Protein AF-A0A166EGQ7-F1 (afdb_monomer_lite)

Sequence (83 aa):
DTILSTAQETWEEMGLVTKRIVGTFQGFERESGKGLTLQINFLVEVDWGAVKINPEEHQALACEAQGCNLGKSEGSMRGVVSD

Radius of gyration: 13.94 Å; chains: 1; bounding box: 28×30×36 Å

pLDDT: mean 78.67, std 15.0, range [40.34, 93.38]

Foldseek 3Di:
DVQVVVQVCCCQFWVWGFPDFPAWDDFDWDQDPVGIDTDTGTDTDTDDDRTDGDPVPDDDDDDDDQPDDDDPDDPGCPVVNVD

Organism: NCBI:txid1759441

Secondary structure (DSSP, 8-state):
-HHHHHHHHHHHHH-PEEEEEEEEEEEEEEEETTEEEEEEEEEEEEE-------TTT-S------TT---SS--TTTTTTTT-

Structure (mmCIF, N/CA/C/O backbone):
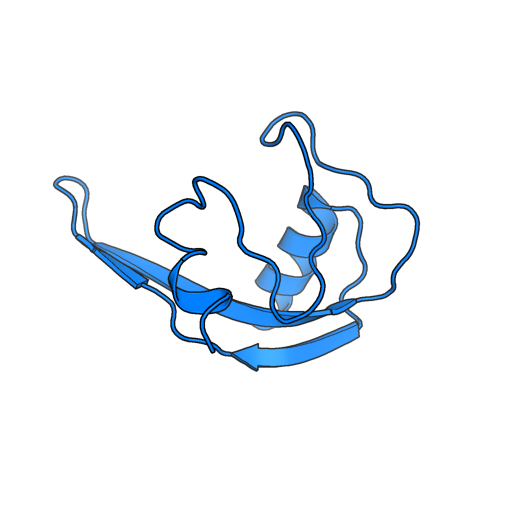data_AF-A0A166EGQ7-F1
#
_entry.id   AF-A0A166EGQ7-F1
#
loop_
_atom_site.group_PDB
_atom_site.id
_atom_site.type_symbol
_atom_site.label_atom_id
_atom_site.label_alt_id
_atom_site.label_comp_id
_atom_site.label_asym_id
_atom_site.label_entity_id
_atom_site.label_seq_id
_atom_site.pdbx_PDB_ins_code
_atom_site.Cartn_x
_atom_site.Cartn_y
_atom_site.Cartn_z
_atom_site.occupancy
_atom_site.B_iso_or_equiv
_atom_site.auth_seq_id
_atom_site.auth_comp_id
_atom_site.auth_asym_id
_atom_site.auth_atom_id
_atom_site.pdbx_PDB_model_num
ATOM 1 N N . ASP A 1 1 ? -9.375 10.467 -0.662 1.00 70.69 1 ASP A N 1
ATOM 2 C CA . ASP A 1 1 ? -9.496 9.433 -1.700 1.00 70.69 1 ASP A CA 1
ATOM 3 C C . ASP A 1 1 ? -8.560 8.306 -1.299 1.00 70.69 1 ASP A C 1
ATOM 5 O O . ASP A 1 1 ? -7.359 8.537 -1.239 1.00 70.69 1 ASP A O 1
ATOM 9 N N . THR A 1 2 ? -9.103 7.159 -0.890 1.00 73.44 2 THR A N 1
ATOM 10 C CA . THR A 1 2 ? -8.339 6.071 -0.250 1.00 73.44 2 THR A CA 1
ATOM 11 C C . THR A 1 2 ? -7.273 5.481 -1.178 1.00 73.44 2 THR A C 1
ATOM 13 O O . THR A 1 2 ? -6.251 4.987 -0.724 1.00 73.44 2 THR A O 1
ATOM 16 N N . ILE A 1 3 ? -7.471 5.597 -2.494 1.00 70.38 3 ILE A N 1
ATOM 17 C CA . ILE A 1 3 ? -6.511 5.135 -3.500 1.00 70.38 3 ILE A CA 1
ATOM 18 C C . ILE A 1 3 ? -5.258 6.019 -3.508 1.00 70.38 3 ILE A C 1
ATOM 20 O O . ILE A 1 3 ? -4.138 5.513 -3.576 1.00 70.38 3 ILE A O 1
ATOM 24 N N . LEU A 1 4 ? -5.446 7.340 -3.415 1.00 76.75 4 LEU A N 1
ATOM 25 C CA . LEU A 1 4 ? -4.340 8.296 -3.381 1.00 76.75 4 LEU A CA 1
ATOM 26 C C . LEU A 1 4 ? -3.525 8.161 -2.092 1.00 76.75 4 LEU A C 1
ATOM 28 O O . LEU A 1 4 ? -2.301 8.209 -2.162 1.00 76.75 4 LEU A O 1
ATOM 32 N N . SER A 1 5 ? -4.180 7.928 -0.948 1.00 85.75 5 SER A N 1
ATOM 33 C CA . SER A 1 5 ? -3.468 7.713 0.317 1.00 85.75 5 SER A CA 1
ATOM 34 C C . SER A 1 5 ? -2.632 6.435 0.291 1.00 85.75 5 SER A C 1
ATOM 36 O O . SER A 1 5 ? -1.469 6.481 0.663 1.00 85.75 5 SER A O 1
ATOM 38 N N . THR A 1 6 ? -3.152 5.322 -0.242 1.00 87.88 6 THR A N 1
ATOM 39 C CA . THR A 1 6 ? -2.376 4.072 -0.341 1.00 87.88 6 THR A CA 1
ATOM 40 C C . THR A 1 6 ? -1.143 4.218 -1.236 1.00 87.88 6 THR A C 1
ATOM 42 O O . THR A 1 6 ? -0.065 3.731 -0.894 1.00 87.88 6 THR A O 1
ATOM 45 N N . ALA A 1 7 ? -1.278 4.892 -2.383 1.00 89.62 7 ALA A N 1
ATOM 46 C CA . ALA A 1 7 ? -0.144 5.131 -3.274 1.00 89.62 7 ALA A CA 1
ATOM 47 C C . ALA A 1 7 ? 0.913 6.042 -2.628 1.00 89.62 7 ALA A C 1
ATOM 49 O O . ALA A 1 7 ? 2.108 5.811 -2.815 1.00 89.62 7 ALA A O 1
ATOM 50 N N . GLN A 1 8 ? 0.471 7.048 -1.867 1.00 92.38 8 GLN A N 1
ATOM 51 C CA . GLN A 1 8 ? 1.342 7.960 -1.134 1.00 92.38 8 GLN A CA 1
ATOM 52 C C . GLN A 1 8 ? 2.097 7.240 -0.007 1.00 92.38 8 GLN A C 1
ATOM 54 O O . GLN A 1 8 ? 3.322 7.292 -0.002 1.00 92.38 8 GLN A O 1
ATOM 59 N N . GLU A 1 9 ? 1.408 6.494 0.860 1.00 92.19 9 GLU A N 1
ATOM 60 C CA . GLU A 1 9 ? 2.028 5.727 1.955 1.00 92.19 9 GLU A CA 1
ATOM 61 C C . GLU A 1 9 ? 3.053 4.710 1.427 1.00 92.19 9 GLU A C 1
ATOM 63 O O . GLU A 1 9 ? 4.158 4.591 1.947 1.00 92.19 9 GLU A O 1
ATOM 68 N N . THR A 1 10 ? 2.744 4.022 0.321 1.00 92.19 10 THR A N 1
ATOM 69 C CA . THR A 1 10 ? 3.681 3.071 -0.310 1.00 92.19 10 THR A CA 1
ATOM 70 C C . THR A 1 10 ? 4.978 3.755 -0.768 1.00 92.19 10 THR A C 1
ATOM 72 O O . THR A 1 10 ? 6.067 3.178 -0.683 1.00 92.19 10 THR A O 1
ATOM 75 N N . TRP A 1 11 ? 4.878 4.992 -1.258 1.00 93.12 11 TRP A N 1
ATOM 76 C CA . TRP A 1 11 ? 6.042 5.773 -1.665 1.00 93.12 11 TRP A CA 1
ATOM 77 C C . TRP A 1 11 ? 6.813 6.325 -0.463 1.00 93.12 11 TRP A C 1
ATOM 79 O O . TRP A 1 11 ? 8.040 6.253 -0.454 1.00 93.12 11 TRP A O 1
ATOM 89 N N . GLU A 1 12 ? 6.116 6.858 0.537 1.00 93.38 12 GLU A N 1
ATOM 90 C CA . GLU A 1 12 ? 6.721 7.449 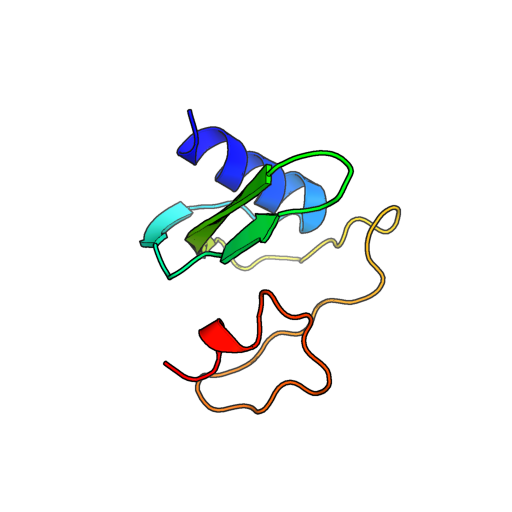1.735 1.00 93.38 12 GLU A CA 1
ATOM 91 C C . GLU A 1 12 ? 7.471 6.401 2.566 1.00 93.38 12 GLU A C 1
ATOM 93 O O . GLU A 1 12 ? 8.621 6.636 2.937 1.00 93.38 12 GLU A O 1
ATOM 98 N N . GLU A 1 13 ? 6.888 5.214 2.759 1.00 91.38 13 GLU A N 1
ATOM 99 C CA . GLU A 1 13 ? 7.477 4.189 3.628 1.00 91.38 13 GLU A CA 1
ATOM 100 C C . GLU A 1 13 ? 8.489 3.279 2.934 1.00 91.38 13 GLU A C 1
ATOM 102 O O . GLU A 1 13 ? 9.372 2.726 3.594 1.00 91.38 13 GLU A O 1
ATOM 107 N N . MET A 1 14 ? 8.361 3.074 1.617 1.00 91.19 14 MET A N 1
ATOM 108 C CA . MET A 1 14 ? 9.156 2.073 0.885 1.00 91.19 14 MET A CA 1
ATOM 109 C C . MET A 1 14 ? 9.828 2.602 -0.389 1.00 91.19 14 MET A C 1
ATOM 111 O O . MET A 1 14 ? 10.629 1.885 -1.001 1.00 91.19 14 MET A O 1
ATOM 115 N N . GLY A 1 15 ? 9.524 3.831 -0.817 1.00 92.31 15 GLY A N 1
ATOM 116 C CA . GLY A 1 15 ? 10.035 4.410 -2.063 1.00 92.31 15 GLY A CA 1
ATOM 117 C C . GLY A 1 15 ? 9.527 3.710 -3.326 1.00 92.31 15 GLY A C 1
ATOM 118 O O . GLY A 1 15 ? 10.163 3.809 -4.377 1.00 92.31 15 GLY A O 1
ATOM 119 N N . LEU A 1 16 ? 8.423 2.961 -3.230 1.00 91.81 16 LEU A N 1
ATOM 120 C CA . LEU A 1 16 ? 7.884 2.159 -4.325 1.00 91.81 16 LEU A CA 1
ATOM 121 C C . LEU A 1 16 ? 6.746 2.889 -5.038 1.00 91.81 16 LEU A C 1
ATOM 123 O O . LEU A 1 16 ? 5.854 3.462 -4.416 1.00 91.81 16 LEU A O 1
ATOM 127 N N . VAL A 1 17 ? 6.758 2.844 -6.371 1.00 92.06 17 VAL A N 1
ATOM 128 C CA . VAL A 1 17 ? 5.687 3.434 -7.183 1.00 92.06 17 VAL A CA 1
ATOM 129 C C . VAL A 1 17 ? 4.545 2.435 -7.301 1.00 92.06 17 VAL A C 1
ATOM 131 O O . VAL A 1 17 ? 4.718 1.362 -7.880 1.00 92.06 17 VAL A O 1
ATOM 134 N N . THR A 1 18 ? 3.361 2.801 -6.814 1.00 92.25 18 THR A N 1
ATOM 135 C CA . THR A 1 18 ? 2.141 2.012 -7.036 1.00 92.25 18 THR A CA 1
ATOM 136 C C . THR A 1 18 ? 1.670 2.167 -8.482 1.00 92.25 18 THR A C 1
ATOM 138 O O . THR A 1 18 ? 1.362 3.273 -8.922 1.00 92.25 18 THR A O 1
ATOM 141 N N . LYS A 1 19 ? 1.584 1.058 -9.227 1.00 92.56 19 LYS A N 1
ATOM 142 C CA . LYS A 1 19 ? 1.028 1.022 -10.591 1.00 92.56 19 LYS A CA 1
ATOM 143 C C . LYS A 1 19 ? -0.494 1.011 -10.561 1.00 92.56 19 LYS A C 1
ATOM 145 O O . LYS A 1 19 ? -1.135 1.751 -11.302 1.00 92.56 19 LYS A O 1
ATOM 150 N N . ARG A 1 20 ? -1.066 0.140 -9.725 1.00 90.62 20 ARG A N 1
ATOM 151 C CA . ARG A 1 20 ? -2.515 0.009 -9.520 1.00 90.62 20 ARG A CA 1
ATOM 152 C C . ARG A 1 20 ? -2.832 -0.775 -8.252 1.00 90.62 20 ARG A C 1
ATOM 154 O O . ARG A 1 20 ? -2.045 -1.609 -7.812 1.00 90.62 20 ARG A O 1
ATOM 161 N N . ILE A 1 21 ? -4.038 -0.566 -7.737 1.00 90.12 21 ILE A N 1
ATOM 162 C CA . ILE A 1 21 ? -4.665 -1.468 -6.771 1.00 90.12 21 ILE A CA 1
ATOM 163 C C . ILE A 1 21 ? -5.256 -2.641 -7.553 1.00 90.12 21 ILE A C 1
ATOM 165 O O . ILE A 1 21 ? -6.020 -2.440 -8.498 1.00 90.12 21 ILE A O 1
ATOM 169 N N . VAL A 1 22 ? -4.884 -3.859 -7.174 1.00 91.19 22 VAL A N 1
ATOM 170 C CA . VAL A 1 22 ? -5.367 -5.100 -7.800 1.00 91.19 22 VAL A CA 1
ATOM 171 C C . VAL A 1 22 ? -6.464 -5.780 -6.981 1.00 91.19 22 VAL A C 1
ATOM 173 O O . VAL A 1 22 ? -7.145 -6.663 -7.491 1.00 91.19 22 VAL A O 1
ATOM 176 N N . GLY A 1 23 ? -6.676 -5.348 -5.737 1.00 86.88 23 GLY A N 1
ATOM 177 C CA . GLY A 1 23 ? -7.768 -5.826 -4.901 1.00 86.88 23 GLY A CA 1
ATOM 178 C C . GLY A 1 23 ? -7.729 -5.261 -3.487 1.00 86.88 23 GLY A C 1
ATOM 179 O O . GLY A 1 23 ? -6.903 -4.414 -3.146 1.00 86.88 23 GLY A O 1
ATOM 180 N N . THR A 1 24 ? -8.627 -5.771 -2.659 1.00 87.94 24 THR A N 1
ATOM 181 C CA . THR A 1 24 ? -8.684 -5.525 -1.217 1.00 87.94 24 THR A CA 1
ATOM 182 C C . THR A 1 24 ? -8.732 -6.862 -0.506 1.00 87.94 24 THR A C 1
ATOM 184 O O . THR A 1 24 ? -9.328 -7.805 -1.026 1.00 87.94 24 THR A O 1
ATOM 187 N N . PHE A 1 25 ? -8.170 -6.934 0.690 1.00 83.25 25 PHE A N 1
ATOM 188 C CA . PHE A 1 25 ? -8.314 -8.102 1.554 1.00 83.25 25 PHE A CA 1
ATOM 189 C C . PHE A 1 25 ? -8.806 -7.677 2.931 1.00 83.25 25 PHE A C 1
ATOM 191 O O . PHE A 1 25 ? -8.911 -6.482 3.226 1.00 83.25 25 PHE A O 1
ATOM 198 N N . GLN A 1 26 ? -9.182 -8.658 3.752 1.00 78.88 26 GLN A N 1
ATOM 199 C CA . GLN A 1 26 ? -9.803 -8.375 5.035 1.00 78.88 26 GLN A CA 1
ATOM 200 C C . GLN A 1 26 ? -8.850 -7.548 5.910 1.00 78.88 26 GLN A C 1
ATOM 202 O O . GLN A 1 26 ? -7.710 -7.929 6.183 1.00 78.88 26 GLN A O 1
ATOM 207 N N . GLY A 1 27 ? -9.327 -6.367 6.293 1.00 81.88 27 GLY A N 1
ATOM 208 C CA . GLY A 1 27 ? -8.705 -5.529 7.305 1.00 81.88 27 GLY A CA 1
ATOM 209 C C . GLY A 1 27 ? -9.045 -6.006 8.711 1.00 81.88 27 GLY A C 1
ATOM 210 O O . GLY A 1 27 ? -9.518 -7.123 8.913 1.00 81.88 27 GLY A O 1
ATOM 211 N N . PHE A 1 28 ? -8.856 -5.142 9.700 1.00 82.31 28 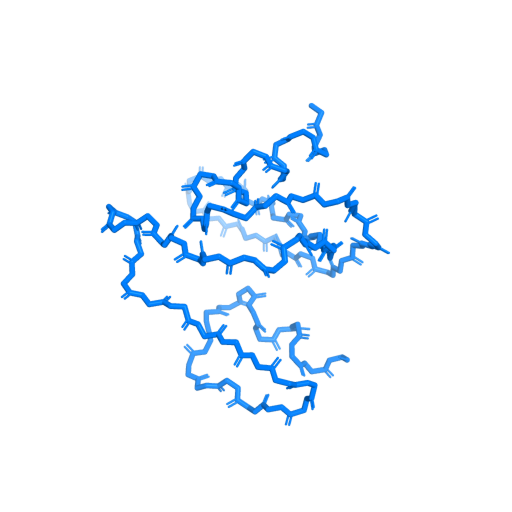PHE A N 1
ATOM 212 C CA . PHE A 1 28 ? -9.338 -5.420 11.047 1.00 82.31 28 PHE A CA 1
ATOM 213 C C . PHE A 1 28 ? -9.976 -4.191 11.672 1.00 82.31 28 PHE A C 1
ATOM 215 O O . PHE A 1 28 ? -9.659 -3.044 11.354 1.00 82.31 28 PHE A O 1
ATOM 222 N N . GLU A 1 29 ? -10.853 -4.476 12.621 1.00 85.12 29 GLU A N 1
ATOM 223 C CA . GLU A 1 29 ? -11.429 -3.502 13.525 1.00 85.12 29 GLU A CA 1
ATOM 224 C C . GLU A 1 29 ? -10.855 -3.763 14.910 1.00 85.12 29 GLU A C 1
ATOM 226 O O . GLU A 1 29 ? -10.885 -4.888 15.417 1.00 85.12 29 GLU A O 1
ATOM 231 N N . ARG A 1 30 ? -10.289 -2.724 15.521 1.00 82.31 30 ARG A N 1
ATOM 232 C CA . ARG A 1 30 ? -9.779 -2.788 16.886 1.00 82.31 30 ARG A CA 1
ATOM 233 C C . ARG A 1 30 ? -10.402 -1.679 17.707 1.00 82.31 30 ARG A C 1
ATOM 235 O O . ARG A 1 30 ? -10.093 -0.503 17.525 1.00 82.31 30 ARG A O 1
ATOM 242 N N . GLU A 1 31 ? -11.229 -2.072 18.661 1.00 84.75 31 GLU A N 1
ATOM 243 C CA . GLU A 1 31 ? -11.714 -1.164 19.688 1.00 84.75 31 GLU A CA 1
ATOM 244 C C . GLU A 1 31 ? -10.678 -1.050 20.814 1.00 84.75 31 GLU A C 1
ATOM 246 O O . GLU A 1 31 ? -10.084 -2.034 21.264 1.00 84.75 31 GLU A O 1
ATOM 251 N N . SER A 1 32 ? -10.412 0.176 21.251 1.00 84.69 32 SER A N 1
ATOM 252 C CA . SER A 1 32 ? -9.533 0.469 22.380 1.00 84.69 32 SER A CA 1
ATOM 253 C C . SER A 1 32 ? -10.189 1.502 23.290 1.00 84.69 32 SER A C 1
ATOM 255 O O . SER A 1 32 ? -11.107 2.206 22.877 1.00 84.69 32 SER A O 1
ATOM 257 N N . GLY A 1 33 ? -9.663 1.689 24.505 1.00 81.94 33 GLY A N 1
ATOM 258 C CA . GLY A 1 33 ? -10.126 2.760 25.401 1.00 81.94 33 GLY A CA 1
ATOM 259 C C . GLY A 1 33 ? -9.975 4.184 24.835 1.00 81.94 33 GLY A C 1
ATOM 260 O O . GLY A 1 33 ? -10.445 5.130 25.455 1.00 81.94 33 GLY A O 1
ATOM 261 N N . LYS A 1 34 ? -9.317 4.346 23.676 1.00 82.94 34 LYS A N 1
ATOM 262 C CA . LYS A 1 34 ? -9.155 5.613 22.946 1.00 82.94 34 LYS A CA 1
ATOM 263 C C . LYS A 1 34 ? -10.085 5.742 21.729 1.00 82.94 34 LYS A C 1
ATOM 265 O O . LYS A 1 34 ? -10.029 6.760 21.049 1.00 82.94 34 LYS A O 1
ATOM 270 N N . GLY A 1 35 ? -10.919 4.738 21.458 1.00 87.62 35 GLY A N 1
ATOM 271 C CA . GLY A 1 35 ? -11.844 4.703 20.327 1.00 87.62 35 GLY A CA 1
ATOM 272 C C . GLY A 1 35 ? -11.639 3.503 19.402 1.00 87.62 35 GLY A C 1
ATOM 273 O O . GLY A 1 35 ? -10.791 2.635 19.642 1.00 87.62 35 GLY A O 1
ATOM 274 N N . LEU A 1 36 ? -12.448 3.478 18.341 1.00 88.44 36 LEU A N 1
ATOM 275 C CA . L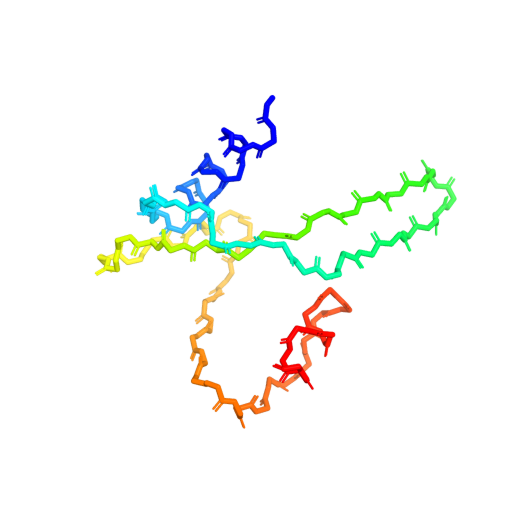EU A 1 36 ? -12.438 2.462 17.293 1.00 88.44 36 LEU A CA 1
ATOM 276 C C . LEU A 1 36 ? -11.383 2.797 16.233 1.00 88.44 36 LEU A C 1
ATOM 278 O O . LEU A 1 36 ? -11.383 3.890 15.672 1.00 88.44 36 LEU A O 1
ATOM 282 N N . THR A 1 37 ? -10.499 1.845 15.947 1.00 87.56 37 THR A N 1
ATOM 283 C CA . THR A 1 37 ? -9.588 1.881 14.797 1.00 87.56 37 THR A CA 1
ATOM 284 C C . THR A 1 37 ? -10.085 0.903 13.743 1.00 87.56 37 THR A C 1
ATOM 286 O O . THR A 1 37 ? -10.252 -0.281 14.037 1.00 87.56 37 THR A O 1
ATOM 289 N N . LEU A 1 38 ? -10.295 1.396 12.525 1.00 84.31 38 LEU A N 1
ATOM 290 C CA . LEU A 1 38 ? -10.621 0.597 11.347 1.00 84.31 38 LEU A CA 1
ATOM 291 C C . LEU A 1 38 ? -9.413 0.614 10.408 1.00 84.31 38 LEU A C 1
ATOM 293 O O . LEU A 1 38 ? -8.982 1.690 9.996 1.00 84.31 38 LEU A O 1
ATOM 297 N N . GLN A 1 39 ? -8.891 -0.559 10.057 1.00 84.62 39 GLN A N 1
ATOM 298 C CA . GLN A 1 39 ? -7.864 -0.702 9.028 1.00 84.62 39 GLN A CA 1
ATOM 299 C C . GLN A 1 39 ? -8.479 -1.288 7.759 1.00 84.62 39 GLN A C 1
ATOM 301 O O . GLN A 1 39 ? -9.190 -2.290 7.815 1.00 84.62 39 GLN A O 1
ATOM 306 N N . ILE A 1 40 ? -8.168 -0.684 6.613 1.00 86.00 40 ILE A N 1
ATOM 307 C CA . ILE A 1 40 ? -8.557 -1.171 5.288 1.00 86.00 40 ILE A CA 1
ATOM 308 C C . ILE A 1 40 ? -7.284 -1.591 4.562 1.00 86.00 40 ILE A C 1
ATOM 310 O O . ILE A 1 40 ? -6.330 -0.821 4.499 1.00 86.00 40 ILE A O 1
ATOM 314 N N . ASN A 1 41 ? -7.281 -2.801 4.012 1.00 87.00 41 ASN A N 1
ATOM 315 C CA . ASN A 1 41 ? -6.111 -3.380 3.376 1.00 87.00 41 ASN A CA 1
ATOM 316 C C . ASN A 1 41 ? -6.272 -3.456 1.854 1.00 87.00 41 ASN A C 1
ATOM 318 O O . ASN A 1 41 ? -7.306 -3.897 1.343 1.00 87.00 41 ASN A O 1
ATOM 322 N N . PHE A 1 42 ? -5.213 -3.086 1.135 1.00 88.50 42 PHE A N 1
ATOM 323 C CA . PHE A 1 42 ? -5.162 -3.090 -0.324 1.00 88.50 42 PHE A CA 1
ATOM 324 C C . PHE A 1 42 ? -4.057 -4.011 -0.821 1.00 88.50 42 PHE A C 1
ATOM 326 O O . PHE A 1 42 ? -2.950 -4.014 -0.289 1.00 88.50 42 PHE A O 1
ATOM 333 N N . LEU A 1 43 ? -4.353 -4.759 -1.881 1.00 89.25 43 LEU A N 1
ATOM 334 C CA . LEU A 1 43 ? -3.341 -5.456 -2.659 1.00 89.25 43 LEU A CA 1
ATOM 335 C C . LEU A 1 43 ? -2.915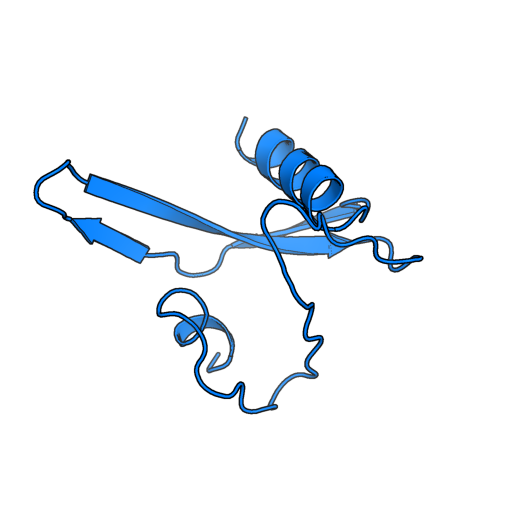 -4.534 -3.802 1.00 89.25 43 LEU A C 1
ATOM 337 O O . LEU A 1 43 ? -3.750 -4.111 -4.608 1.00 89.25 43 LEU A O 1
ATOM 341 N N . VAL A 1 44 ? -1.626 -4.212 -3.866 1.00 90.19 44 VAL A N 1
ATOM 342 C CA . VAL A 1 44 ? -1.067 -3.258 -4.831 1.00 90.19 44 VAL A CA 1
ATOM 343 C C . VAL A 1 44 ? -0.049 -3.928 -5.743 1.00 90.19 44 VAL A C 1
ATOM 345 O O . VAL A 1 44 ? 0.775 -4.727 -5.308 1.00 90.19 44 VAL A O 1
ATOM 348 N N . GLU A 1 45 ? -0.099 -3.582 -7.025 1.00 90.50 45 GLU A N 1
ATOM 349 C CA . GLU A 1 45 ? 0.980 -3.862 -7.965 1.00 90.50 45 GLU A CA 1
ATOM 350 C C . GLU A 1 45 ? 1.916 -2.653 -7.986 1.00 90.50 45 GLU A C 1
ATOM 352 O O . GLU A 1 45 ? 1.471 -1.525 -8.216 1.00 90.50 45 GLU A O 1
ATOM 357 N N . VAL A 1 46 ? 3.207 -2.881 -7.758 1.00 91.75 46 VAL A N 1
ATOM 358 C CA . VAL A 1 46 ? 4.225 -1.826 -7.671 1.00 91.75 46 VAL A CA 1
ATOM 359 C C . VAL A 1 46 ? 5.282 -1.981 -8.759 1.00 91.75 46 VAL A C 1
ATOM 361 O O . VAL A 1 46 ? 5.462 -3.058 -9.331 1.00 91.75 46 VAL A O 1
ATOM 364 N N . ASP A 1 47 ? 6.000 -0.900 -9.055 1.00 90.50 47 ASP A N 1
ATOM 365 C CA . ASP A 1 47 ? 7.233 -0.991 -9.829 1.00 90.50 47 ASP A CA 1
ATOM 366 C C . ASP A 1 47 ? 8.395 -1.386 -8.922 1.00 90.50 47 ASP A C 1
ATOM 368 O O . ASP A 1 47 ? 8.825 -0.612 -8.064 1.00 90.50 47 ASP A O 1
ATOM 372 N N . TRP A 1 48 ? 8.872 -2.620 -9.080 1.00 82.06 48 TRP A N 1
ATOM 373 C CA . TRP A 1 48 ? 9.892 -3.183 -8.205 1.00 82.06 48 TRP A CA 1
ATOM 374 C C . TRP A 1 48 ? 11.276 -2.639 -8.575 1.00 82.06 48 TRP A C 1
ATOM 376 O O . TRP A 1 48 ? 11.973 -3.178 -9.435 1.00 82.06 48 TRP A O 1
ATOM 386 N N . GLY A 1 49 ? 11.636 -1.521 -7.946 1.00 80.31 49 GLY A N 1
ATOM 387 C CA . GLY A 1 49 ? 12.933 -0.862 -8.072 1.00 80.31 49 GLY A CA 1
ATOM 388 C C . GLY A 1 49 ? 13.806 -1.021 -6.825 1.00 80.31 49 GLY A C 1
ATOM 389 O O . GLY A 1 49 ? 13.724 -2.002 -6.089 1.00 80.31 49 GLY A O 1
ATOM 390 N N . ALA A 1 50 ? 14.661 -0.028 -6.576 1.00 82.75 50 ALA A N 1
ATOM 391 C CA . ALA A 1 50 ? 15.433 0.048 -5.341 1.00 82.75 50 ALA A CA 1
ATOM 392 C C . ALA A 1 50 ? 14.521 0.465 -4.176 1.00 82.75 50 ALA A C 1
ATOM 394 O O . ALA A 1 50 ? 14.179 1.641 -4.051 1.00 82.75 50 ALA A O 1
ATOM 395 N N . VAL A 1 51 ? 14.152 -0.499 -3.330 1.00 87.06 51 VAL A N 1
ATOM 396 C CA . VAL A 1 51 ? 13.381 -0.256 -2.103 1.00 87.06 51 VAL A CA 1
ATOM 397 C C . VAL A 1 51 ? 14.165 0.656 -1.157 1.00 87.06 51 VAL A C 1
ATOM 399 O O . VAL A 1 51 ? 15.353 0.434 -0.908 1.00 87.06 51 VAL A O 1
ATOM 402 N N . LYS A 1 52 ? 13.481 1.653 -0.593 1.00 88.56 52 LYS A N 1
ATOM 403 C CA . LYS A 1 52 ? 14.006 2.552 0.437 1.00 88.56 52 LYS A CA 1
ATOM 404 C C . LYS A 1 52 ? 13.026 2.610 1.594 1.00 88.56 52 LYS A C 1
ATOM 406 O O . LYS A 1 52 ? 12.017 3.293 1.512 1.00 88.56 52 LYS A O 1
ATOM 411 N N . ILE A 1 53 ? 13.345 1.880 2.651 1.00 90.94 53 ILE A N 1
ATOM 412 C CA . ILE A 1 53 ? 12.529 1.856 3.860 1.00 90.94 53 ILE A CA 1
ATOM 413 C C . ILE A 1 53 ? 12.738 3.169 4.615 1.00 90.94 53 ILE A C 1
ATOM 415 O O . ILE A 1 53 ? 13.890 3.568 4.808 1.00 90.94 53 ILE A O 1
ATOM 419 N N . ASN A 1 54 ? 11.657 3.806 5.058 1.00 88.75 54 ASN A N 1
ATOM 420 C CA . ASN A 1 54 ? 11.715 4.945 5.966 1.00 88.75 54 ASN A CA 1
ATOM 421 C C . ASN A 1 54 ? 12.310 4.522 7.330 1.00 88.75 54 ASN A C 1
ATOM 423 O O . ASN A 1 54 ? 11.684 3.755 8.066 1.00 88.75 54 ASN A O 1
ATOM 427 N N . PRO A 1 55 ? 13.516 4.992 7.697 1.00 89.50 55 PRO A N 1
ATOM 428 C CA . PRO A 1 55 ? 14.190 4.541 8.911 1.00 89.50 55 PRO A CA 1
ATOM 429 C C . PRO A 1 55 ? 13.636 5.173 10.196 1.00 89.50 55 PRO A C 1
ATOM 431 O O . PRO A 1 55 ? 14.009 4.734 11.283 1.00 89.50 55 PRO A O 1
ATOM 434 N N . GLU A 1 56 ? 12.798 6.213 10.101 1.00 91.00 56 GLU A N 1
ATOM 435 C CA . GLU A 1 56 ? 12.195 6.853 11.280 1.00 91.00 56 GLU A CA 1
ATOM 436 C C . GLU A 1 56 ? 11.120 5.963 11.918 1.00 91.00 56 GLU A C 1
ATOM 438 O O . GLU A 1 56 ? 10.975 5.956 13.142 1.00 91.00 56 GLU A O 1
ATOM 443 N N . GLU A 1 57 ? 10.431 5.156 11.105 1.00 85.31 57 GLU A N 1
ATOM 444 C CA . GLU A 1 57 ? 9.316 4.307 11.544 1.00 85.31 57 GLU A CA 1
ATOM 445 C C . GLU A 1 57 ? 9.612 2.802 11.449 1.00 85.31 57 GLU A C 1
ATOM 447 O O . GLU A 1 57 ? 8.987 1.991 12.143 1.00 85.31 57 GLU A O 1
ATOM 452 N N . HIS A 1 58 ? 10.579 2.396 10.620 1.00 86.69 58 HIS A N 1
ATOM 453 C CA . HIS A 1 58 ? 10.787 0.992 10.269 1.00 86.69 58 HIS A CA 1
ATOM 454 C C . HIS A 1 58 ? 12.257 0.559 10.328 1.00 86.69 58 HIS A C 1
ATOM 456 O O . HIS A 1 58 ? 13.184 1.328 10.090 1.00 86.69 58 HIS A O 1
ATOM 462 N N . GLN A 1 59 ? 12.477 -0.725 10.631 1.00 86.06 59 GLN A N 1
ATOM 463 C CA . GLN A 1 59 ? 13.821 -1.303 10.798 1.00 86.06 59 GLN A CA 1
ATOM 464 C C . GLN A 1 59 ? 14.211 -2.295 9.695 1.00 86.06 59 GLN A C 1
ATOM 466 O O . GLN A 1 59 ? 15.398 -2.488 9.439 1.00 86.06 59 GLN A O 1
ATOM 471 N N . ALA A 1 60 ? 13.239 -2.960 9.064 1.00 84.19 60 ALA A N 1
ATOM 472 C CA . ALA A 1 60 ? 13.484 -3.994 8.062 1.00 84.19 60 ALA A CA 1
ATOM 473 C C . ALA A 1 60 ? 12.259 -4.220 7.165 1.00 84.19 60 ALA A C 1
ATOM 475 O O . ALA A 1 60 ? 11.127 -4.007 7.593 1.00 84.19 60 ALA A O 1
ATOM 476 N N . LEU A 1 61 ? 12.502 -4.713 5.946 1.00 81.75 61 LEU A N 1
ATOM 477 C CA . LEU A 1 61 ? 11.479 -5.214 5.028 1.00 81.75 61 LEU A CA 1
ATOM 478 C C . LEU A 1 61 ? 11.694 -6.713 4.832 1.00 81.75 61 LEU A C 1
ATOM 480 O O . LEU A 1 61 ? 12.819 -7.156 4.593 1.00 81.75 61 LEU A O 1
ATOM 484 N N . ALA A 1 62 ? 10.608 -7.477 4.880 1.00 82.19 62 ALA A N 1
ATOM 485 C CA . ALA A 1 62 ? 10.586 -8.874 4.476 1.00 82.19 62 ALA A CA 1
ATOM 486 C C . ALA A 1 62 ? 9.777 -9.011 3.182 1.00 82.19 62 ALA A C 1
ATOM 488 O O . ALA A 1 62 ? 8.688 -8.456 3.065 1.00 82.19 62 ALA A O 1
ATOM 489 N N . CYS A 1 63 ? 10.323 -9.742 2.211 1.00 75.06 63 CYS A N 1
ATOM 490 C CA . CYS A 1 63 ? 9.616 -10.130 0.995 1.00 75.06 63 CYS A CA 1
ATOM 491 C C . CYS A 1 63 ? 9.420 -11.638 1.035 1.00 75.06 63 CYS A C 1
ATOM 493 O O . CYS A 1 63 ? 10.391 -12.373 1.219 1.00 75.06 63 CYS A O 1
ATOM 495 N N . GLU A 1 64 ? 8.189 -12.096 0.847 1.00 70.00 64 GLU A N 1
ATOM 496 C CA . GLU A 1 64 ? 7.871 -13.515 0.908 1.00 70.00 64 GLU A CA 1
ATOM 497 C C . GLU A 1 64 ? 7.196 -13.985 -0.375 1.00 70.00 64 GLU A C 1
ATOM 499 O O . GLU A 1 64 ? 6.371 -13.289 -0.965 1.00 70.00 64 GLU A O 1
ATOM 504 N N . ALA A 1 65 ? 7.580 -15.184 -0.812 1.00 67.75 65 ALA A N 1
ATOM 505 C CA . ALA A 1 65 ? 6.852 -15.899 -1.845 1.00 67.75 65 ALA A CA 1
ATOM 506 C C . ALA A 1 65 ? 5.578 -16.503 -1.237 1.00 67.75 65 ALA A C 1
ATOM 508 O O . ALA A 1 65 ? 5.545 -16.820 -0.046 1.00 67.75 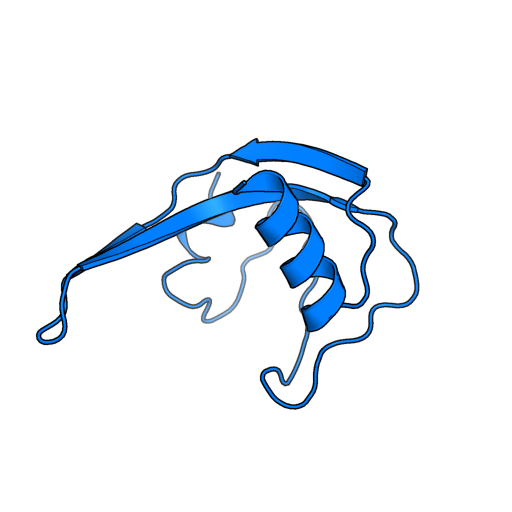65 ALA A O 1
ATOM 509 N N . GLN A 1 66 ? 4.548 -16.696 -2.065 1.00 59.56 66 GLN A N 1
ATOM 510 C CA . GLN A 1 66 ? 3.333 -17.409 -1.662 1.00 59.56 66 GLN A CA 1
ATOM 511 C C . GLN A 1 66 ? 3.693 -18.732 -0.961 1.00 59.56 66 GLN A C 1
ATOM 513 O O . GLN A 1 66 ? 4.394 -19.568 -1.534 1.00 59.56 66 GLN A O 1
ATOM 518 N N . GLY A 1 67 ? 3.216 -18.904 0.278 1.00 49.28 67 GLY A N 1
ATOM 519 C CA . GLY A 1 67 ? 3.418 -20.115 1.080 1.00 49.28 67 GLY A CA 1
ATOM 520 C C . GLY A 1 67 ? 4.599 -20.103 2.064 1.00 49.28 67 GLY A C 1
ATOM 521 O O . GLY A 1 67 ? 4.877 -21.141 2.667 1.00 49.28 67 GLY A O 1
ATOM 522 N N . CYS A 1 68 ? 5.293 -18.978 2.262 1.00 41.50 68 CYS A N 1
ATOM 523 C CA . CYS A 1 68 ? 6.264 -18.836 3.354 1.00 41.50 68 CYS A CA 1
ATOM 524 C C . CYS A 1 68 ? 5.574 -18.513 4.695 1.00 41.50 68 CYS A C 1
ATOM 526 O O . CYS A 1 68 ? 4.593 -17.783 4.744 1.00 41.50 68 CYS A O 1
ATOM 528 N N . ASN A 1 69 ? 6.079 -19.080 5.797 1.00 48.81 69 ASN A N 1
ATOM 529 C CA . ASN A 1 69 ? 5.624 -18.748 7.150 1.00 48.81 69 ASN A CA 1
ATOM 530 C C . ASN A 1 69 ? 6.406 -17.534 7.666 1.00 48.81 69 ASN A C 1
ATOM 532 O O . ASN A 1 69 ? 7.570 -17.683 8.054 1.00 48.81 69 ASN A O 1
ATOM 536 N N . LEU A 1 70 ? 5.750 -16.375 7.760 1.00 53.22 70 LEU A N 1
ATOM 537 C CA . LEU A 1 70 ? 6.253 -15.268 8.573 1.00 53.22 70 LEU A CA 1
ATOM 538 C C . LEU A 1 70 ? 6.494 -15.767 10.008 1.00 53.22 70 LEU A C 1
ATOM 540 O O . LEU A 1 70 ? 5.727 -16.570 10.544 1.00 53.22 70 LEU A O 1
ATOM 544 N N . GLY A 1 71 ? 7.542 -15.257 10.659 1.00 54.00 71 GLY A N 1
ATOM 545 C CA . GLY A 1 71 ? 7.742 -15.407 12.103 1.00 54.00 71 GLY A CA 1
ATOM 546 C C . GLY A 1 71 ? 6.619 -14.733 12.909 1.00 54.00 71 GLY A C 1
ATOM 547 O O . GLY A 1 71 ? 5.443 -14.805 12.570 1.00 54.00 71 GLY A O 1
ATOM 548 N N . LYS A 1 72 ? 6.927 -14.039 14.010 1.00 46.75 72 LYS A N 1
ATOM 549 C CA . LYS A 1 72 ? 5.897 -13.241 14.704 1.00 46.75 72 LYS A CA 1
ATOM 550 C C . LYS A 1 72 ? 5.473 -12.053 13.828 1.00 46.75 72 LYS A C 1
ATOM 552 O O . LYS A 1 72 ? 5.993 -10.959 13.989 1.00 46.75 72 LYS A O 1
ATOM 557 N N . SER A 1 73 ? 4.533 -12.273 12.917 1.00 54.28 73 SER A N 1
ATOM 558 C CA . SER A 1 73 ? 3.804 -11.219 12.231 1.00 54.28 73 SER A CA 1
ATOM 559 C C . SER A 1 73 ? 2.867 -10.533 13.222 1.00 54.28 73 SER A C 1
ATOM 561 O O . SER A 1 73 ? 2.237 -11.187 14.070 1.00 54.28 73 SER A O 1
ATOM 563 N N . GLU A 1 74 ? 2.814 -9.204 13.147 1.00 56.12 74 GLU A N 1
ATOM 564 C CA . GLU A 1 74 ? 1.833 -8.426 13.893 1.00 56.12 74 GLU A CA 1
ATOM 565 C C . GLU A 1 74 ? 0.415 -8.852 13.498 1.00 56.12 74 GLU A C 1
ATOM 567 O O . GLU A 1 74 ? 0.187 -9.416 12.425 1.00 56.12 74 GLU A O 1
ATOM 572 N N . GLY A 1 75 ? -0.550 -8.616 14.391 1.00 53.19 75 GLY A N 1
ATOM 573 C CA . GLY A 1 75 ? -1.922 -9.118 14.251 1.00 53.19 75 GLY A CA 1
ATOM 574 C C . GLY A 1 75 ? -2.603 -8.780 12.917 1.00 53.19 75 GLY A C 1
ATOM 575 O O . GLY A 1 75 ? -3.497 -9.516 12.516 1.00 53.19 75 GLY A O 1
ATOM 576 N N . SER A 1 76 ? -2.149 -7.737 12.213 1.00 61.00 76 SER A N 1
ATOM 577 C CA . SER A 1 76 ? -2.632 -7.325 10.889 1.00 61.00 76 SER A CA 1
ATOM 578 C C . SER A 1 76 ? -2.230 -8.268 9.745 1.00 61.00 76 SER A C 1
ATOM 580 O O . SER A 1 76 ? -2.988 -8.427 8.796 1.00 61.00 76 SER A O 1
ATOM 582 N N . MET A 1 77 ? -1.062 -8.911 9.834 1.00 60.41 77 MET A N 1
ATOM 583 C CA . MET A 1 77 ? -0.441 -9.682 8.743 1.00 60.41 77 MET A CA 1
ATOM 584 C C . MET A 1 77 ? -0.708 -11.192 8.843 1.00 60.41 77 MET A C 1
ATOM 586 O O . MET A 1 77 ? -0.550 -11.920 7.865 1.00 60.41 77 MET A O 1
ATOM 590 N N . ARG A 1 78 ? -1.156 -11.689 10.006 1.00 57.91 78 ARG A N 1
ATOM 591 C CA . ARG A 1 78 ? -1.459 -13.121 10.218 1.00 57.91 78 ARG A CA 1
ATOM 592 C C . ARG A 1 78 ? -2.579 -13.653 9.320 1.00 57.91 78 ARG A C 1
ATOM 594 O O . ARG A 1 78 ? -2.515 -14.807 8.912 1.00 57.91 78 ARG A O 1
ATOM 601 N N . GLY A 1 79 ? -3.576 -12.822 9.016 1.00 53.78 79 GLY A N 1
ATOM 602 C CA . GLY A 1 79 ? -4.684 -13.182 8.125 1.00 53.78 79 GLY A CA 1
ATOM 603 C C . GLY A 1 79 ? -4.350 -13.092 6.634 1.00 53.78 79 GLY A C 1
ATOM 604 O O . GLY A 1 79 ? -5.142 -13.537 5.823 1.00 53.78 79 GLY A O 1
ATOM 605 N N . VAL A 1 80 ? -3.194 -12.528 6.270 1.00 58.88 80 VAL A N 1
ATOM 606 C CA . VAL A 1 80 ? -2.827 -12.227 4.872 1.00 58.88 80 VAL A CA 1
ATOM 607 C C . VAL A 1 80 ? -2.029 -13.359 4.236 1.00 58.88 80 VAL A C 1
ATOM 609 O O . VAL A 1 80 ? -2.133 -13.601 3.044 1.00 58.88 80 VAL A O 1
ATOM 612 N N . VAL A 1 81 ? -1.224 -14.060 5.035 1.00 53.16 81 VAL A N 1
ATOM 613 C CA . VAL A 1 81 ? -0.331 -15.134 4.562 1.00 53.16 81 VAL A CA 1
ATOM 614 C C . VAL A 1 81 ? -1.036 -16.493 4.464 1.00 53.16 81 VAL A C 1
ATOM 616 O O . VAL A 1 81 ? -0.498 -17.428 3.880 1.00 53.16 81 VAL A O 1
ATOM 619 N N . SER A 1 82 ? -2.234 -16.614 5.042 1.00 44.84 82 SER A N 1
ATOM 620 C CA . SER A 1 82 ? -2.964 -17.886 5.132 1.00 44.84 82 SER A CA 1
ATOM 621 C C . SER A 1 82 ? -4.032 -18.086 4.044 1.00 44.84 82 SER A C 1
ATOM 623 O O . SER A 1 82 ? -4.665 -19.141 4.059 1.00 44.84 82 SER A O 1
ATOM 625 N N . ASP A 1 83 ? -4.219 -17.116 3.140 1.00 40.34 83 ASP A N 1
ATOM 626 C CA . ASP A 1 83 ? -5.171 -17.159 2.011 1.00 40.34 83 ASP A CA 1
ATOM 627 C C . ASP A 1 83 ? -4.464 -17.317 0.652 1.00 40.34 83 ASP A C 1
ATOM 629 O O . ASP A 1 83 ? -3.409 -16.672 0.434 1.00 40.34 83 ASP A O 1
#